Protein AF-A0AAV4ID10-F1 (afdb_monomer_lite)

Secondary structure (DSSP, 8-state):
-------HHHHHHHHHH---S---HHHHHHHHHHHTT--HHHHHHHHTTHHHHHHHHHHHHHHHHHHHHHHHHHHHHHHHHHHSPP---------------------------PPPP--

Sequence (119 aa):
MEGSRILKDFLYGELASSSRLTGRFKDVCEKDLKTCGIQPAELEIEVSKRTAWRAKIKEGIKSAEENRELKKEQKRTSRHQRTQPVPTSHTTPAADYTLQQVPALLQVQNRIVQPHQSP

Structure (mmCIF, N/CA/C/O backbone):
data_AF-A0AAV4ID10-F1
#
_entry.id   AF-A0AAV4ID10-F1
#
loop_
_atom_site.group_PDB
_atom_site.id
_atom_site.type_symbol
_atom_site.label_atom_id
_atom_site.label_alt_id
_atom_site.label_comp_id
_atom_site.label_asym_id
_atom_site.label_entity_id
_atom_site.label_seq_id
_atom_site.pdbx_PDB_ins_code
_atom_site.Cartn_x
_atom_site.Cartn_y
_atom_site.Cartn_z
_atom_site.occupancy
_atom_site.B_iso_or_equiv
_atom_site.auth_seq_id
_atom_site.auth_comp_id
_atom_site.auth_asym_id
_atom_site.auth_atom_id
_atom_site.pdbx_PDB_model_num
ATOM 1 N N . MET A 1 1 ? 30.018 -10.686 52.424 1.00 55.69 1 MET A N 1
ATOM 2 C CA . MET A 1 1 ? 30.062 -9.963 51.139 1.00 55.69 1 MET A CA 1
ATOM 3 C C . MET A 1 1 ? 29.983 -11.005 50.042 1.00 55.69 1 MET A C 1
ATOM 5 O O . MET A 1 1 ? 30.998 -11.602 49.750 1.00 55.69 1 MET A O 1
ATOM 9 N N . GLU A 1 2 ? 28.793 -11.305 49.524 1.00 54.12 2 GLU A N 1
ATOM 10 C CA . GLU A 1 2 ? 28.647 -12.147 48.325 1.00 54.12 2 GLU A CA 1
ATOM 11 C C . GLU A 1 2 ? 27.216 -11.971 47.793 1.00 54.12 2 GLU A C 1
ATOM 13 O O . GLU A 1 2 ? 26.306 -12.714 48.139 1.00 54.12 2 GLU A O 1
ATOM 18 N N . GLY A 1 3 ? 26.982 -10.886 47.057 1.00 57.97 3 GLY A N 1
ATOM 19 C CA . GLY A 1 3 ? 25.637 -10.481 46.632 1.00 57.97 3 GLY A CA 1
ATOM 20 C C . GLY A 1 3 ? 25.546 -10.063 45.174 1.00 57.97 3 GLY A C 1
ATOM 21 O O . GLY A 1 3 ? 24.652 -9.298 44.828 1.00 57.97 3 GLY A O 1
ATOM 22 N N . SER A 1 4 ? 26.483 -10.465 44.311 1.00 63.31 4 SER A N 1
ATOM 23 C CA . SER A 1 4 ? 26.491 -9.982 42.921 1.00 63.31 4 SER A CA 1
ATOM 24 C C . SER A 1 4 ? 27.227 -10.916 41.962 1.00 63.31 4 SER A C 1
ATOM 26 O O . SER A 1 4 ? 28.141 -10.505 41.257 1.00 63.31 4 SER A O 1
ATOM 28 N N . ARG A 1 5 ? 26.834 -12.189 41.900 1.00 64.94 5 ARG A N 1
ATOM 29 C CA . ARG A 1 5 ? 27.153 -13.025 40.736 1.00 64.94 5 ARG A CA 1
ATOM 30 C C . ARG A 1 5 ? 25.844 -13.384 40.068 1.00 64.94 5 ARG A C 1
ATOM 32 O O . ARG A 1 5 ? 25.273 -14.436 40.329 1.00 64.94 5 ARG A O 1
ATOM 39 N N . ILE A 1 6 ? 25.339 -12.458 39.253 1.00 66.94 6 ILE A N 1
ATOM 40 C CA . ILE A 1 6 ? 24.292 -12.790 38.286 1.00 66.94 6 ILE A CA 1
ATOM 41 C C . ILE A 1 6 ? 24.820 -14.005 37.522 1.00 66.94 6 ILE A C 1
ATOM 43 O O . ILE A 1 6 ? 25.926 -13.955 36.977 1.00 66.94 6 ILE A O 1
ATOM 47 N N . LEU A 1 7 ? 24.086 -15.119 37.577 1.00 73.44 7 LEU A N 1
ATOM 48 C CA . LEU A 1 7 ? 24.473 -16.352 36.903 1.00 73.44 7 LEU A CA 1
ATOM 49 C C . LEU A 1 7 ? 24.738 -16.015 35.438 1.00 73.44 7 LEU A C 1
ATOM 51 O O . LEU A 1 7 ? 23.865 -15.485 34.752 1.00 73.44 7 LEU A O 1
ATOM 55 N N . LYS A 1 8 ? 25.956 -16.305 34.968 1.00 64.38 8 LYS A N 1
ATOM 56 C CA . LYS A 1 8 ? 26.340 -16.110 33.565 1.00 64.38 8 LYS A CA 1
ATOM 57 C C . LYS A 1 8 ? 25.292 -16.741 32.645 1.00 64.38 8 LYS A C 1
ATOM 59 O O . LYS A 1 8 ? 24.927 -16.142 31.648 1.00 64.38 8 LYS A O 1
ATOM 64 N N . ASP A 1 9 ? 24.723 -17.869 33.051 1.00 58.44 9 ASP A N 1
ATOM 65 C CA . ASP A 1 9 ? 23.697 -18.593 32.302 1.00 58.44 9 ASP A CA 1
ATOM 66 C C . ASP A 1 9 ? 22.343 -17.867 32.250 1.00 58.44 9 ASP A C 1
ATOM 68 O O . ASP A 1 9 ? 21.610 -18.032 31.283 1.00 58.44 9 ASP A O 1
ATOM 72 N N . PHE A 1 10 ? 22.026 -17.007 33.226 1.00 61.22 10 PHE A N 1
ATOM 73 C CA . PHE A 1 10 ? 20.850 -16.129 33.176 1.00 61.22 10 PHE A CA 1
ATOM 74 C C . PHE A 1 10 ? 21.052 -15.002 32.148 1.00 61.22 10 PHE A C 1
ATOM 76 O O . PHE A 1 10 ? 20.215 -14.801 31.273 1.00 61.22 10 PHE A O 1
ATOM 83 N N . LEU A 1 11 ? 22.218 -14.344 32.176 1.00 60.69 11 LEU A N 1
ATOM 84 C CA . LEU A 1 11 ? 22.603 -13.316 31.195 1.00 60.69 11 LEU A CA 1
ATOM 85 C C . LEU A 1 11 ? 22.731 -13.878 29.766 1.00 60.69 11 LEU A C 1
ATOM 87 O O . LEU A 1 11 ? 22.279 -13.261 28.803 1.00 60.69 11 LEU A O 1
ATOM 91 N N . TYR A 1 12 ? 23.328 -15.061 29.612 1.00 60.12 12 TYR A N 1
ATOM 92 C CA . TYR A 1 12 ? 23.447 -15.734 28.317 1.00 60.12 12 TYR A CA 1
ATOM 93 C C . TYR A 1 12 ? 22.127 -16.370 27.870 1.00 60.12 12 TYR A C 1
ATOM 95 O O . TYR A 1 12 ? 21.881 -16.449 26.670 1.00 60.12 12 TYR A O 1
ATOM 103 N N . GLY A 1 13 ? 21.261 -16.771 28.804 1.00 60.31 13 GLY A N 1
ATOM 104 C CA . GLY A 1 13 ? 19.925 -17.289 28.529 1.00 60.31 13 GLY A CA 1
ATOM 105 C C . GLY A 1 13 ? 19.019 -16.245 27.882 1.00 60.31 13 GLY A C 1
ATOM 106 O O . GLY A 1 13 ? 18.326 -16.575 26.923 1.00 60.31 13 GLY A O 1
ATOM 107 N N . GLU A 1 14 ? 19.086 -14.982 28.320 1.00 57.59 14 GLU A N 1
ATOM 108 C CA . GLU A 1 14 ? 18.367 -13.867 27.685 1.00 57.59 14 GLU A CA 1
ATOM 109 C C . GLU A 1 14 ? 18.989 -13.433 26.352 1.00 57.59 14 GLU A C 1
ATOM 111 O O . GLU A 1 14 ? 18.255 -13.114 25.421 1.00 57.59 14 GLU A O 1
ATOM 116 N N . LEU A 1 15 ? 20.317 -13.474 26.195 1.00 54.19 15 LEU A N 1
ATOM 117 C CA . LEU A 1 15 ? 20.964 -13.178 24.906 1.00 54.19 15 LEU A CA 1
ATOM 118 C C . LEU A 1 15 ? 20.725 -14.277 23.858 1.00 54.19 15 LEU A C 1
ATOM 120 O O . LEU A 1 15 ? 20.556 -13.973 22.678 1.00 54.19 15 LEU A O 1
ATOM 124 N N . ALA A 1 16 ? 20.678 -15.544 24.273 1.00 52.94 16 ALA A N 1
ATOM 125 C CA . ALA A 1 16 ? 20.387 -16.678 23.398 1.00 52.94 16 ALA A CA 1
ATOM 126 C C . ALA A 1 16 ? 18.878 -16.845 23.130 1.00 52.94 16 ALA A C 1
ATOM 128 O O . ALA A 1 16 ? 18.500 -17.192 22.011 1.00 52.94 16 ALA A O 1
ATOM 129 N N . SER A 1 17 ? 18.020 -16.553 24.121 1.00 50.38 17 SER A N 1
ATOM 130 C CA . SER A 1 17 ? 16.548 -16.539 23.984 1.00 50.38 17 SER A CA 1
ATOM 131 C C . SER A 1 17 ? 15.984 -15.211 23.498 1.00 50.38 17 SER A C 1
ATOM 133 O O . SER A 1 17 ? 14.790 -15.135 23.203 1.00 50.38 17 SER A O 1
ATOM 135 N N . SER A 1 18 ? 16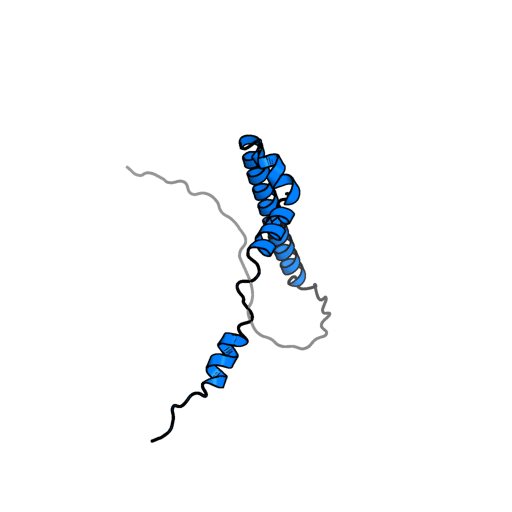.820 -14.185 23.322 1.00 53.97 18 SER A N 1
ATOM 136 C CA . SER A 1 18 ? 16.573 -13.077 22.403 1.00 53.97 18 SER A CA 1
ATOM 137 C C . SER A 1 18 ? 16.579 -13.660 20.987 1.00 53.97 18 SER A C 1
ATOM 139 O O . SER A 1 18 ? 17.491 -13.470 20.177 1.00 53.97 18 SER A O 1
ATOM 141 N N . SER A 1 19 ? 15.527 -14.423 20.706 1.00 54.31 19 SER A N 1
ATOM 142 C CA . SER A 1 19 ? 15.095 -14.877 19.404 1.00 54.31 19 SER A CA 1
ATOM 143 C C . SER A 1 19 ? 14.792 -13.628 18.589 1.00 54.31 19 SER A C 1
ATOM 145 O O . SER A 1 19 ? 13.689 -13.095 18.583 1.00 54.31 19 SER A O 1
ATOM 147 N N . ARG A 1 20 ? 15.873 -13.085 18.033 1.00 59.53 20 ARG A N 1
ATOM 148 C CA . ARG A 1 20 ? 15.991 -12.102 16.964 1.00 59.53 20 ARG A CA 1
ATOM 149 C C . ARG A 1 20 ? 14.670 -11.391 16.649 1.00 59.53 20 ARG A C 1
ATOM 151 O O . ARG A 1 20 ? 13.984 -11.731 15.689 1.00 59.53 20 ARG A O 1
ATOM 158 N N . LEU A 1 21 ? 14.397 -10.298 17.364 1.00 55.22 21 LEU A N 1
ATOM 159 C CA . LEU A 1 21 ? 13.479 -9.257 16.872 1.00 55.22 21 LEU A CA 1
ATOM 160 C C . LEU A 1 21 ? 13.965 -8.661 15.528 1.00 55.22 21 LEU A C 1
ATOM 162 O O . LEU A 1 21 ? 13.209 -8.009 14.816 1.00 55.22 21 LEU A O 1
ATOM 166 N N . THR A 1 22 ? 15.205 -8.950 15.128 1.00 53.91 22 THR A N 1
ATOM 167 C CA . THR A 1 22 ? 15.850 -8.597 13.854 1.00 53.91 22 THR A CA 1
ATOM 168 C C . THR A 1 22 ? 15.409 -9.480 12.674 1.00 53.91 22 THR A C 1
ATOM 170 O O . THR A 1 22 ? 16.211 -9.822 11.808 1.00 53.91 22 THR A O 1
ATOM 173 N N . GLY A 1 23 ? 14.148 -9.909 12.653 1.00 56.44 23 GLY A N 1
ATOM 174 C CA . GLY A 1 23 ? 13.675 -10.967 11.761 1.00 56.44 23 GLY A CA 1
ATOM 175 C C . GLY A 1 23 ? 12.712 -10.564 10.647 1.00 56.44 23 GLY A C 1
ATOM 176 O O . GLY A 1 23 ? 12.261 -11.463 9.953 1.00 56.44 23 GLY A O 1
ATOM 177 N N . ARG A 1 24 ? 12.321 -9.290 10.470 1.00 63.25 24 ARG A N 1
ATOM 178 C CA . ARG A 1 24 ? 11.149 -8.982 9.612 1.00 63.25 24 ARG A CA 1
ATOM 179 C C . ARG A 1 24 ? 11.188 -7.713 8.767 1.00 63.25 24 ARG A C 1
ATOM 181 O O . ARG A 1 24 ? 10.139 -7.300 8.292 1.00 63.25 24 ARG A O 1
ATOM 188 N N . PHE A 1 25 ? 12.339 -7.089 8.515 1.00 67.31 25 PHE A N 1
ATOM 189 C CA . PHE A 1 25 ? 12.352 -5.948 7.582 1.00 67.31 25 PHE A CA 1
ATOM 190 C C . PHE A 1 25 ? 11.791 -6.345 6.206 1.00 67.31 25 PHE A C 1
ATOM 192 O O . PHE A 1 25 ? 10.928 -5.658 5.668 1.00 67.31 25 PHE A O 1
ATOM 199 N N . LYS A 1 26 ? 12.200 -7.516 5.696 1.00 82.38 26 LYS A N 1
ATOM 200 C CA . LYS A 1 26 ? 11.667 -8.086 4.454 1.00 82.38 26 LYS A CA 1
ATOM 201 C C . LYS A 1 26 ? 10.154 -8.300 4.529 1.00 82.38 26 LYS A C 1
ATOM 203 O O . LYS A 1 26 ? 9.451 -7.817 3.653 1.00 82.38 26 LYS A O 1
ATOM 208 N N . ASP A 1 27 ? 9.658 -8.963 5.571 1.00 84.62 27 ASP A N 1
ATOM 209 C CA . ASP A 1 27 ? 8.228 -9.267 5.722 1.00 84.62 27 ASP A CA 1
ATOM 210 C C . ASP A 1 27 ? 7.373 -7.996 5.843 1.00 84.62 27 ASP A C 1
ATOM 212 O O . ASP A 1 27 ? 6.280 -7.922 5.282 1.00 84.62 27 ASP A O 1
ATOM 216 N N . VAL A 1 28 ? 7.870 -6.983 6.564 1.00 83.38 28 VAL A N 1
ATOM 217 C CA . VAL A 1 28 ? 7.214 -5.675 6.703 1.00 83.38 28 VAL A CA 1
ATOM 218 C C . VAL A 1 28 ? 7.183 -4.964 5.356 1.00 83.38 28 VAL A C 1
ATOM 220 O O . VAL A 1 28 ? 6.107 -4.576 4.912 1.00 83.38 28 VAL A O 1
ATOM 223 N N . CYS A 1 29 ? 8.315 -4.882 4.653 1.00 84.31 29 CYS A N 1
ATOM 224 C CA . CYS A 1 29 ? 8.354 -4.312 3.309 1.00 84.31 29 CYS A CA 1
ATOM 225 C C . CYS A 1 29 ? 7.444 -5.069 2.337 1.00 84.31 29 CYS A C 1
ATOM 227 O O . CYS A 1 29 ? 6.729 -4.445 1.564 1.00 84.31 29 CYS A O 1
ATOM 229 N N . GLU A 1 30 ? 7.421 -6.399 2.382 1.00 87.75 30 GLU A N 1
ATOM 230 C CA . GLU A 1 30 ? 6.565 -7.211 1.518 1.00 87.75 30 GLU A CA 1
ATOM 231 C C . GLU A 1 30 ? 5.081 -6.948 1.796 1.00 87.75 30 GLU A C 1
ATOM 233 O O . GLU A 1 30 ? 4.279 -6.791 0.873 1.00 87.75 30 GLU A O 1
ATOM 238 N N . LYS A 1 31 ? 4.709 -6.847 3.074 1.00 88.50 31 LYS A N 1
ATOM 239 C CA . LYS A 1 31 ? 3.353 -6.500 3.501 1.00 88.50 31 LYS A CA 1
ATOM 240 C C . LYS A 1 31 ? 2.969 -5.080 3.078 1.00 88.50 31 LYS A C 1
ATOM 242 O O . LYS A 1 31 ? 1.832 -4.865 2.652 1.00 88.50 31 LYS A O 1
ATOM 247 N N . ASP A 1 32 ? 3.881 -4.124 3.192 1.00 87.25 32 ASP A N 1
ATOM 248 C CA . ASP A 1 32 ? 3.636 -2.730 2.820 1.00 87.25 32 ASP A CA 1
ATOM 249 C C . ASP A 1 32 ? 3.501 -2.583 1.302 1.00 87.25 32 ASP A C 1
ATOM 251 O O . ASP A 1 32 ? 2.560 -1.945 0.832 1.00 87.25 32 ASP A O 1
ATOM 255 N N . LEU A 1 33 ? 4.344 -3.269 0.526 1.00 88.62 33 LEU A N 1
ATOM 256 C CA . LEU A 1 33 ? 4.227 -3.351 -0.932 1.00 88.62 33 LEU A CA 1
ATOM 257 C C . LEU A 1 33 ? 2.879 -3.940 -1.355 1.00 88.62 33 LEU A C 1
ATOM 259 O O . LEU A 1 33 ? 2.175 -3.339 -2.167 1.00 88.62 33 LEU A O 1
ATOM 263 N N . LYS A 1 34 ? 2.465 -5.051 -0.735 1.00 90.06 34 LYS A N 1
ATOM 264 C CA . LYS A 1 3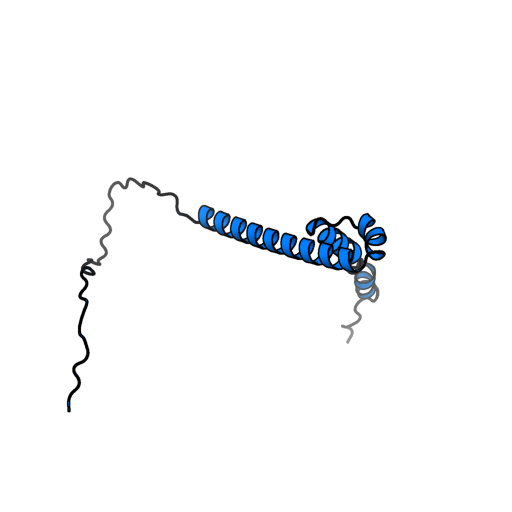4 ? 1.137 -5.647 -0.955 1.00 90.06 34 LYS A CA 1
ATOM 265 C C . LYS A 1 34 ? 0.008 -4.681 -0.596 1.00 90.06 34 LYS A C 1
ATOM 267 O O . LYS A 1 34 ? -0.985 -4.610 -1.310 1.00 90.06 34 LYS A O 1
ATOM 272 N N . THR A 1 35 ? 0.163 -3.908 0.480 1.00 88.00 35 THR A N 1
ATOM 273 C CA . THR A 1 35 ? -0.817 -2.886 0.887 1.00 88.00 35 THR A CA 1
ATOM 274 C C . THR A 1 35 ? -0.905 -1.747 -0.134 1.00 88.00 35 THR A C 1
ATOM 276 O O . THR A 1 35 ? -1.991 -1.222 -0.359 1.00 88.00 35 THR A O 1
ATOM 279 N N . CYS A 1 36 ? 0.207 -1.418 -0.793 1.00 88.75 36 CYS A N 1
ATOM 280 C CA . CYS A 1 36 ? 0.267 -0.471 -1.908 1.00 88.75 36 CYS A CA 1
ATOM 281 C C . CYS A 1 36 ? -0.226 -1.063 -3.243 1.00 88.75 36 CYS A C 1
ATOM 283 O O . CYS A 1 36 ? -0.167 -0.377 -4.259 1.00 88.75 36 CYS A O 1
ATOM 285 N N . GLY A 1 37 ? -0.671 -2.327 -3.273 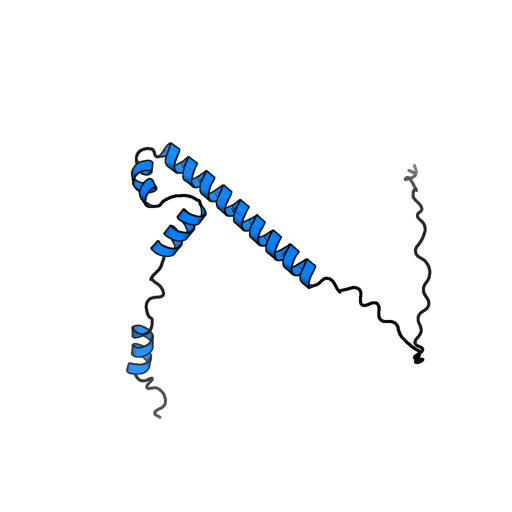1.00 87.06 37 GLY A N 1
ATOM 286 C CA . GLY A 1 37 ? -1.098 -3.010 -4.499 1.00 87.06 37 GLY A CA 1
ATOM 287 C C . GLY A 1 37 ? 0.053 -3.397 -5.432 1.00 87.06 37 GLY A C 1
ATOM 288 O O . GLY A 1 37 ? -0.169 -3.648 -6.612 1.00 87.06 37 GLY A O 1
ATOM 289 N N . ILE A 1 38 ? 1.287 -3.433 -4.925 1.00 87.75 38 ILE A N 1
ATOM 290 C CA . ILE A 1 38 ? 2.490 -3.685 -5.716 1.00 87.75 38 ILE A CA 1
ATOM 291 C C . ILE A 1 38 ? 2.955 -5.114 -5.459 1.00 87.75 38 ILE A C 1
ATOM 293 O O . ILE A 1 38 ? 3.263 -5.480 -4.323 1.00 87.75 38 ILE A O 1
ATOM 297 N N . GLN A 1 39 ? 3.028 -5.926 -6.515 1.00 87.62 39 GLN A N 1
ATOM 298 C CA . GLN A 1 39 ? 3.582 -7.269 -6.403 1.00 87.62 39 GLN A CA 1
ATOM 299 C C . GLN A 1 39 ? 5.114 -7.200 -6.305 1.00 87.62 39 GLN A C 1
ATOM 301 O O . GLN A 1 39 ? 5.752 -6.634 -7.194 1.00 87.62 39 GLN A O 1
ATOM 306 N N . PRO A 1 40 ? 5.735 -7.798 -5.271 1.00 83.06 40 PRO A N 1
ATOM 307 C CA . PRO A 1 40 ? 7.189 -7.785 -5.120 1.00 83.06 40 PRO A CA 1
ATOM 308 C C . PRO A 1 40 ? 7.939 -8.379 -6.320 1.00 83.06 40 PRO A C 1
ATOM 310 O O . PRO A 1 40 ? 8.999 -7.878 -6.672 1.00 83.06 40 PRO A O 1
ATOM 313 N N . ALA A 1 41 ? 7.369 -9.397 -6.977 1.00 84.00 41 ALA A N 1
ATOM 314 C CA . ALA A 1 41 ? 7.959 -10.035 -8.156 1.00 84.00 41 ALA A CA 1
ATOM 315 C C . ALA A 1 41 ? 7.960 -9.130 -9.405 1.00 84.00 41 ALA A C 1
ATOM 317 O O . ALA A 1 41 ? 8.850 -9.235 -10.241 1.00 84.00 41 ALA A O 1
ATOM 318 N N . GLU A 1 42 ? 6.998 -8.209 -9.524 1.00 81.50 42 GLU A N 1
ATOM 319 C CA . GLU A 1 42 ? 6.944 -7.256 -10.641 1.00 81.50 42 GLU A CA 1
ATOM 320 C C . GLU A 1 42 ? 7.979 -6.134 -10.492 1.00 81.50 42 GLU A C 1
ATOM 322 O O . GLU A 1 42 ? 8.386 -5.536 -11.483 1.00 81.50 42 GLU A O 1
ATOM 327 N N . LEU A 1 43 ? 8.443 -5.844 -9.269 1.00 78.81 43 LEU A N 1
ATOM 328 C CA . LEU A 1 43 ? 9.378 -4.743 -9.025 1.00 78.81 43 LEU A CA 1
ATOM 329 C C . LEU A 1 43 ? 10.684 -4.899 -9.802 1.00 78.81 43 LEU A C 1
ATOM 331 O O . LEU A 1 43 ? 11.180 -3.911 -10.335 1.00 78.81 43 LEU A O 1
ATOM 335 N N . GLU A 1 44 ? 11.228 -6.113 -9.888 1.00 80.56 44 GLU A N 1
ATOM 336 C CA . GLU A 1 44 ? 12.484 -6.368 -10.604 1.00 80.56 44 GLU A CA 1
ATOM 337 C C . GLU A 1 44 ? 12.357 -6.071 -12.104 1.00 80.56 44 GLU A C 1
ATOM 339 O O . GLU A 1 44 ? 13.267 -5.502 -12.706 1.00 80.56 44 GLU A O 1
ATOM 344 N N . ILE A 1 45 ? 11.195 -6.372 -12.687 1.00 81.25 45 ILE A N 1
ATOM 345 C CA . ILE A 1 45 ? 10.884 -6.127 -14.100 1.00 81.25 45 ILE A CA 1
ATOM 346 C C . ILE A 1 45 ? 10.661 -4.626 -14.337 1.00 81.25 45 ILE A C 1
ATOM 348 O O . ILE A 1 45 ? 11.158 -4.046 -15.308 1.00 81.25 45 ILE A O 1
ATOM 352 N N . GLU A 1 46 ? 9.960 -3.961 -13.419 1.00 75.12 46 GLU A N 1
ATOM 353 C CA . GLU A 1 46 ? 9.672 -2.533 -13.510 1.00 75.12 46 GLU A CA 1
ATOM 354 C C . GLU A 1 46 ? 10.911 -1.651 -13.292 1.00 75.12 46 GLU A C 1
ATOM 356 O O . GLU A 1 46 ? 10.955 -0.533 -13.813 1.00 75.12 46 GLU A O 1
ATOM 361 N N . VAL A 1 47 ? 11.936 -2.125 -12.571 1.00 76.19 47 VAL A N 1
ATOM 362 C CA . VAL A 1 47 ? 13.183 -1.371 -12.330 1.00 76.19 47 VAL A CA 1
ATOM 363 C C . VAL A 1 47 ? 13.883 -0.999 -13.639 1.00 76.19 47 VAL A C 1
ATOM 365 O O . VAL A 1 47 ? 14.437 0.101 -13.737 1.00 76.19 47 VAL A O 1
ATOM 368 N N . SER A 1 48 ? 13.785 -1.836 -14.680 1.00 83.62 48 SER A N 1
ATOM 369 C CA . SER A 1 48 ? 14.284 -1.505 -16.023 1.00 83.62 48 SER A CA 1
ATOM 370 C C . SER A 1 48 ? 13.626 -0.242 -16.604 1.00 83.62 48 SER A C 1
ATOM 372 O O . SER A 1 48 ? 14.246 0.478 -17.384 1.00 83.62 48 SER A O 1
ATOM 374 N N . LYS A 1 49 ? 12.395 0.083 -16.185 1.00 86.94 49 LYS A N 1
ATOM 375 C CA . LYS A 1 49 ? 11.642 1.295 -16.548 1.00 86.94 49 LYS A CA 1
ATOM 376 C C . LYS A 1 49 ? 11.517 2.229 -15.341 1.00 86.94 49 LYS A C 1
ATOM 378 O O . LYS A 1 49 ? 10.431 2.496 -14.826 1.00 86.94 49 LYS A O 1
ATOM 383 N N . ARG A 1 50 ? 12.650 2.786 -14.912 1.00 86.62 50 ARG A N 1
ATOM 384 C CA . ARG A 1 50 ? 12.789 3.583 -13.677 1.00 86.62 50 ARG A CA 1
ATOM 385 C C . ARG A 1 50 ? 11.743 4.693 -13.484 1.00 86.62 50 ARG A C 1
ATOM 387 O O . ARG A 1 50 ? 11.326 4.940 -12.355 1.00 86.62 50 ARG A O 1
ATOM 394 N N . THR A 1 51 ? 11.336 5.397 -14.541 1.00 89.38 51 THR A N 1
ATOM 395 C CA . THR A 1 51 ? 10.325 6.470 -14.457 1.00 89.38 51 THR A CA 1
ATOM 396 C C . THR A 1 51 ? 8.933 5.922 -14.154 1.00 89.38 51 THR A C 1
ATOM 398 O O . THR A 1 51 ? 8.285 6.404 -13.224 1.00 89.38 51 THR A O 1
ATOM 401 N N . ALA A 1 52 ? 8.513 4.883 -14.877 1.00 86.25 52 ALA A N 1
ATOM 402 C CA . ALA A 1 52 ? 7.251 4.184 -14.654 1.00 86.25 52 ALA A CA 1
ATOM 403 C C . ALA A 1 52 ? 7.210 3.548 -13.258 1.00 86.25 52 ALA A C 1
ATOM 405 O O . ALA A 1 52 ? 6.228 3.704 -12.537 1.00 86.25 52 ALA A O 1
ATOM 406 N N . TRP A 1 53 ? 8.320 2.939 -12.831 1.00 87.38 53 TRP A N 1
ATOM 407 C CA . TRP A 1 53 ? 8.459 2.388 -11.486 1.00 87.38 53 TRP A CA 1
ATOM 408 C C . TRP A 1 53 ? 8.213 3.441 -10.400 1.00 87.38 53 TRP A C 1
ATOM 410 O O . TRP A 1 53 ? 7.387 3.245 -9.512 1.00 87.38 53 TRP A O 1
ATOM 420 N N . ARG A 1 54 ? 8.861 4.610 -10.492 1.00 90.31 54 ARG A N 1
ATOM 421 C CA . ARG A 1 54 ? 8.666 5.692 -9.510 1.00 90.31 54 ARG A CA 1
ATOM 422 C C . ARG A 1 54 ? 7.230 6.212 -9.489 1.00 90.31 54 ARG A C 1
ATOM 424 O O . ARG A 1 54 ? 6.753 6.571 -8.415 1.00 90.31 54 ARG A O 1
ATOM 431 N N . ALA A 1 55 ? 6.567 6.282 -10.643 1.00 90.38 55 ALA A N 1
ATOM 432 C CA . ALA A 1 55 ? 5.166 6.685 -10.722 1.00 90.38 55 ALA A CA 1
ATOM 433 C C . ALA A 1 55 ? 4.255 5.661 -10.022 1.00 90.38 55 ALA A C 1
ATOM 435 O O . ALA A 1 55 ? 3.523 6.045 -9.112 1.00 90.38 55 ALA A O 1
ATOM 436 N N . LYS A 1 56 ? 4.402 4.368 -10.347 1.00 89.00 56 LYS A N 1
ATOM 437 C CA . LYS A 1 56 ? 3.646 3.250 -9.749 1.00 89.00 56 LYS A CA 1
ATOM 438 C C . LYS A 1 56 ? 3.803 3.197 -8.226 1.00 89.00 56 LYS A C 1
ATOM 440 O O . LYS A 1 56 ? 2.817 3.085 -7.508 1.00 89.00 56 LYS A O 1
ATOM 445 N N . ILE A 1 57 ? 5.030 3.353 -7.716 1.00 89.62 57 ILE A N 1
ATOM 446 C CA . ILE A 1 57 ? 5.291 3.398 -6.266 1.00 89.62 57 ILE A CA 1
ATOM 447 C C . ILE A 1 57 ? 4.578 4.588 -5.609 1.00 89.62 57 ILE A C 1
ATOM 449 O O . ILE A 1 57 ? 3.926 4.419 -4.582 1.00 89.62 57 ILE A O 1
ATOM 453 N N . LYS A 1 58 ? 4.683 5.795 -6.182 1.00 92.00 58 LYS A N 1
ATOM 454 C CA . LYS A 1 58 ? 4.037 6.993 -5.620 1.00 92.00 58 LYS A CA 1
ATOM 455 C C . LYS A 1 58 ? 2.518 6.859 -5.577 1.00 92.00 58 LYS A C 1
ATOM 457 O O . LYS A 1 58 ? 1.905 7.234 -4.582 1.00 92.00 58 LYS A O 1
ATOM 462 N N . GLU A 1 59 ? 1.932 6.339 -6.648 1.00 92.69 59 GLU A N 1
ATOM 463 C CA . GLU A 1 59 ? 0.497 6.092 -6.740 1.00 92.69 59 GLU A CA 1
ATOM 464 C C . GLU A 1 59 ? 0.041 5.040 -5.722 1.00 92.69 59 GLU A C 1
ATOM 466 O O . GLU A 1 59 ? -0.890 5.295 -4.957 1.00 92.69 59 GLU A O 1
ATOM 471 N N . GLY A 1 60 ? 0.755 3.914 -5.627 1.00 91.88 60 GLY A N 1
ATOM 472 C CA . GLY A 1 60 ? 0.466 2.862 -4.653 1.00 91.88 60 GLY A CA 1
ATOM 473 C C . GLY A 1 60 ? 0.544 3.352 -3.204 1.00 91.88 60 GLY A C 1
ATOM 474 O O . GLY A 1 60 ? -0.348 3.063 -2.408 1.00 91.88 60 GLY A O 1
ATOM 475 N N . ILE A 1 61 ? 1.556 4.161 -2.867 1.00 92.50 61 ILE A N 1
ATOM 476 C CA . ILE A 1 61 ? 1.681 4.775 -1.534 1.00 92.50 61 ILE A CA 1
ATOM 477 C C . ILE A 1 61 ? 0.509 5.722 -1.259 1.00 92.50 61 ILE A C 1
ATOM 479 O O . ILE A 1 61 ? -0.081 5.665 -0.181 1.00 92.50 61 ILE A O 1
ATOM 483 N N . LYS A 1 62 ? 0.148 6.577 -2.224 1.00 94.38 62 LYS A N 1
ATOM 484 C CA . LYS A 1 62 ? -0.981 7.505 -2.074 1.00 94.38 62 LYS A CA 1
ATOM 485 C C . LYS A 1 62 ? -2.280 6.746 -1.785 1.00 94.38 62 LYS A C 1
ATOM 487 O O . LYS A 1 62 ? -2.978 7.079 -0.832 1.00 94.38 62 LYS A O 1
ATOM 492 N N . SER A 1 63 ? -2.557 5.691 -2.551 1.00 92.50 63 SER A N 1
ATOM 493 C CA . SER A 1 63 ? -3.740 4.847 -2.352 1.00 92.50 63 SER A CA 1
ATOM 494 C C . SER A 1 63 ? -3.732 4.137 -0.990 1.00 92.50 63 SER A C 1
ATOM 496 O O . SER A 1 63 ? -4.752 4.091 -0.295 1.00 92.50 63 SER A O 1
ATOM 498 N N . ALA A 1 64 ? -2.576 3.622 -0.559 1.00 91.56 64 ALA A N 1
ATOM 499 C CA . ALA A 1 64 ? -2.436 2.973 0.742 1.00 91.56 64 ALA A CA 1
ATOM 500 C C . ALA A 1 64 ? -2.720 3.935 1.910 1.00 91.56 64 ALA A C 1
ATOM 502 O O . ALA A 1 64 ? -3.397 3.552 2.869 1.00 91.56 64 ALA A O 1
ATOM 503 N N . GLU A 1 65 ? -2.248 5.181 1.822 1.00 93.44 65 GLU A N 1
ATOM 504 C CA . GLU A 1 65 ? -2.516 6.224 2.818 1.00 93.44 65 GLU A CA 1
ATOM 505 C C . GLU A 1 65 ? -3.998 6.622 2.851 1.00 93.44 65 GLU A C 1
ATOM 507 O O . GLU A 1 65 ? -4.590 6.676 3.929 1.00 93.44 65 GLU A O 1
ATOM 512 N N . GLU A 1 66 ? -4.634 6.808 1.692 1.00 93.94 66 GLU A N 1
ATOM 513 C CA . GLU A 1 66 ? -6.077 7.082 1.605 1.00 93.94 66 GLU A CA 1
ATOM 514 C C . GLU A 1 66 ? -6.898 5.964 2.270 1.00 93.94 66 GLU A C 1
ATOM 516 O O . GLU A 1 66 ? -7.756 6.224 3.118 1.00 93.94 66 GLU A O 1
ATOM 521 N N . ASN A 1 67 ? -6.581 4.700 1.980 1.00 91.94 67 ASN A N 1
ATOM 522 C CA . ASN A 1 67 ? -7.238 3.550 2.605 1.00 91.94 67 ASN A CA 1
ATOM 523 C C . ASN A 1 67 ? -6.991 3.493 4.125 1.00 91.94 67 ASN A C 1
ATOM 525 O O . ASN A 1 67 ? -7.868 3.116 4.907 1.00 91.94 67 ASN A O 1
ATOM 529 N N . ARG A 1 68 ? -5.792 3.874 4.576 1.00 92.06 68 ARG A N 1
ATOM 530 C CA . ARG A 1 68 ? -5.455 3.952 6.001 1.00 92.06 68 ARG A CA 1
ATOM 531 C C . ARG A 1 68 ? -6.281 5.024 6.714 1.00 92.06 68 ARG A C 1
ATOM 533 O O . ARG A 1 68 ? -6.746 4.757 7.823 1.00 92.06 68 ARG A O 1
ATOM 540 N N . GLU A 1 69 ? -6.503 6.183 6.102 1.00 93.25 69 GLU A N 1
ATOM 541 C CA . GLU A 1 69 ? -7.383 7.218 6.658 1.00 93.25 69 GLU A CA 1
ATOM 542 C C . GLU A 1 69 ? -8.849 6.773 6.688 1.00 93.25 69 GLU A C 1
ATOM 544 O O . GLU A 1 69 ? -9.497 6.885 7.731 1.00 93.25 69 GLU A O 1
ATOM 549 N N . LEU A 1 70 ? -9.350 6.148 5.618 1.00 93.69 70 LEU A N 1
ATOM 550 C CA . LEU A 1 70 ? -10.706 5.588 5.595 1.00 93.69 70 LEU A CA 1
ATOM 551 C C . LEU A 1 70 ? -10.930 4.579 6.729 1.00 93.69 70 LEU A C 1
ATOM 553 O O . LEU A 1 70 ? -11.931 4.652 7.442 1.00 93.69 70 LEU A O 1
ATOM 557 N N . LYS A 1 71 ? -9.972 3.677 6.968 1.00 92.56 71 LYS A N 1
ATOM 558 C CA . LYS A 1 71 ? -10.036 2.714 8.081 1.00 92.56 71 LYS A CA 1
ATOM 559 C C . LYS A 1 71 ? -10.039 3.395 9.450 1.00 92.56 71 LYS A C 1
ATOM 561 O O . LYS A 1 71 ? -10.734 2.940 10.362 1.00 92.56 71 LYS A O 1
ATOM 566 N N . LYS A 1 72 ? -9.268 4.475 9.626 1.00 93.25 72 LYS A N 1
ATOM 567 C CA . LYS A 1 72 ? -9.285 5.260 10.872 1.00 93.25 72 LYS A CA 1
ATOM 568 C C . LYS A 1 72 ? -10.653 5.898 11.090 1.00 93.25 72 LYS A C 1
ATOM 570 O O . LYS A 1 72 ? -11.164 5.840 12.208 1.00 93.25 72 LYS A O 1
ATOM 575 N N . GLU A 1 73 ? -11.256 6.450 10.044 1.00 93.25 73 GLU A N 1
ATOM 576 C CA . GLU A 1 73 ? -12.566 7.091 10.136 1.00 93.25 73 GLU A CA 1
ATOM 577 C C . GLU A 1 73 ? -13.691 6.078 10.399 1.00 93.25 73 GLU A C 1
ATOM 579 O O . GLU A 1 73 ? -14.506 6.263 11.303 1.00 93.25 73 GLU A O 1
ATOM 584 N N . GLN A 1 74 ? -13.667 4.922 9.733 1.00 92.38 74 GLN A N 1
ATOM 585 C CA . GLN A 1 74 ? -14.562 3.797 10.037 1.00 92.38 74 GLN A CA 1
ATOM 586 C C . GLN A 1 74 ? -14.456 3.349 11.502 1.00 92.38 74 GLN A C 1
ATOM 588 O O . GLN A 1 74 ? -15.459 3.062 12.160 1.00 92.38 74 GLN A O 1
ATOM 593 N N . LYS A 1 75 ? -13.242 3.326 12.063 1.00 92.38 75 LYS A N 1
ATOM 594 C CA . LYS A 1 75 ? -13.042 2.991 13.477 1.00 92.38 75 LYS A CA 1
ATOM 595 C C . LYS A 1 75 ? -13.605 4.070 14.410 1.00 92.38 75 LYS A C 1
ATOM 597 O O . LYS A 1 75 ? -14.187 3.733 15.443 1.00 92.38 75 LYS A O 1
ATOM 602 N N . ARG A 1 76 ? -13.443 5.354 14.070 1.00 92.12 76 ARG A N 1
ATOM 603 C CA . ARG A 1 76 ? -13.990 6.485 14.844 1.00 92.12 76 ARG A CA 1
ATOM 604 C C . ARG A 1 76 ? -15.514 6.474 14.856 1.00 92.12 76 ARG A C 1
ATOM 606 O O . ARG A 1 76 ? -16.100 6.534 15.934 1.00 92.12 76 ARG A O 1
ATOM 613 N N . THR A 1 77 ? -16.137 6.320 13.692 1.00 90.12 77 THR A N 1
ATOM 614 C CA . THR A 1 77 ? -17.598 6.230 13.548 1.00 90.12 77 THR A CA 1
ATOM 615 C C . THR A 1 77 ? -18.165 5.024 14.296 1.00 90.12 77 THR A C 1
ATOM 617 O O . THR A 1 77 ? -19.114 5.177 15.062 1.00 90.12 77 THR A O 1
ATOM 620 N N . SER A 1 78 ? -17.524 3.855 14.194 1.00 87.75 78 SER A N 1
ATOM 621 C CA . SER A 1 78 ? -17.922 2.653 14.947 1.00 87.75 78 SER A CA 1
ATOM 622 C C . SER A 1 78 ? -17.840 2.861 16.465 1.00 87.75 78 SER A C 1
ATOM 624 O O . SER A 1 78 ? -18.722 2.434 17.210 1.00 87.75 78 SER A O 1
ATOM 626 N N . ARG A 1 79 ? -16.795 3.548 16.952 1.00 86.75 79 ARG A N 1
ATOM 627 C CA . ARG A 1 79 ? -16.674 3.890 18.377 1.00 86.75 79 ARG A CA 1
ATOM 628 C C . ARG A 1 79 ? -17.772 4.857 18.807 1.00 86.75 79 ARG A C 1
ATOM 630 O O . ARG A 1 79 ? -18.346 4.649 19.868 1.00 86.75 79 ARG A O 1
ATOM 637 N N . HIS A 1 80 ? -18.065 5.866 17.988 1.00 84.12 80 HIS A N 1
ATOM 638 C CA . HIS A 1 80 ? -19.114 6.838 18.270 1.00 84.12 80 HIS A CA 1
ATOM 639 C C . HIS A 1 80 ? -20.488 6.165 18.380 1.00 84.12 80 HIS A C 1
ATOM 641 O O . HIS A 1 80 ? -21.170 6.368 19.379 1.00 84.12 80 HIS A O 1
ATOM 647 N N . GLN A 1 81 ? -20.843 5.291 17.430 1.00 79.19 81 GLN A N 1
ATOM 648 C CA . GLN A 1 81 ? -22.094 4.522 17.465 1.00 79.19 81 GLN A CA 1
ATOM 649 C C . GLN A 1 81 ? -22.200 3.631 18.710 1.00 79.19 81 GLN A C 1
ATOM 651 O O . GLN A 1 81 ? -23.258 3.570 19.324 1.00 79.19 81 GLN A O 1
ATOM 656 N N . ARG A 1 82 ? -21.102 2.994 19.141 1.00 78.69 82 ARG A N 1
ATOM 657 C CA . ARG A 1 82 ? -21.085 2.181 20.371 1.00 78.69 82 ARG A CA 1
ATOM 658 C C . ARG A 1 82 ? -21.283 3.006 21.648 1.00 78.69 82 ARG A C 1
ATOM 660 O O . ARG A 1 82 ? -21.752 2.471 22.645 1.00 78.69 82 ARG A O 1
ATOM 667 N N . THR A 1 83 ? -20.882 4.274 21.642 1.00 72.88 83 THR A N 1
ATOM 668 C CA . THR A 1 83 ? -21.006 5.176 22.798 1.00 72.88 83 THR A CA 1
ATOM 669 C C . THR A 1 83 ? -22.296 5.991 22.811 1.00 72.88 83 THR A C 1
ATOM 671 O O . THR A 1 83 ? -22.513 6.723 23.772 1.00 72.88 83 THR A O 1
ATOM 674 N N . GLN A 1 84 ? -23.141 5.892 21.779 1.00 63.56 84 GLN A N 1
ATOM 675 C CA . GLN A 1 84 ? -24.448 6.541 21.803 1.00 63.56 84 GLN A CA 1
ATOM 676 C C . GLN A 1 84 ? -25.347 5.828 22.827 1.00 63.56 84 GLN A C 1
ATOM 678 O O . GLN A 1 84 ? -25.523 4.610 22.727 1.00 63.56 84 GLN A O 1
ATOM 683 N N . PRO A 1 85 ? -25.900 6.540 23.827 1.00 60.16 85 PRO A N 1
ATOM 684 C CA . PRO A 1 85 ? -26.841 5.946 24.760 1.00 60.16 85 PRO A CA 1
ATOM 685 C C . PRO A 1 85 ? -28.100 5.535 23.994 1.00 60.16 85 PRO A C 1
ATOM 687 O O . PRO A 1 85 ? -28.737 6.352 23.330 1.00 60.16 85 PRO A O 1
ATOM 690 N N . VAL A 1 86 ? -28.457 4.253 24.086 1.00 63.41 86 VAL A N 1
ATOM 691 C CA . VAL A 1 86 ? -29.789 3.775 23.698 1.00 63.41 86 VAL A CA 1
ATOM 692 C C . VAL A 1 86 ? -30.802 4.629 24.469 1.00 63.41 86 VAL A C 1
ATOM 694 O O . VAL A 1 86 ? -30.634 4.759 25.685 1.00 63.41 86 VAL A O 1
ATOM 697 N N . PRO A 1 87 ? -31.822 5.225 23.824 1.00 58.41 87 PRO A N 1
ATOM 698 C CA . PRO A 1 87 ? -32.881 5.911 24.546 1.00 58.41 87 PRO A CA 1
ATOM 699 C C . PRO A 1 87 ? -33.634 4.863 25.367 1.00 58.41 87 PRO A C 1
ATOM 701 O O . PRO A 1 87 ? -34.522 4.172 24.876 1.00 58.41 87 PRO A O 1
ATOM 704 N N . THR A 1 88 ? -33.233 4.690 26.623 1.00 55.41 88 THR A N 1
ATOM 705 C CA . THR A 1 88 ? -33.977 3.900 27.589 1.00 55.41 88 THR A CA 1
ATOM 706 C C . THR A 1 88 ? -35.212 4.710 27.949 1.00 55.41 88 THR A C 1
ATOM 708 O O . THR A 1 88 ? -35.162 5.635 28.760 1.00 55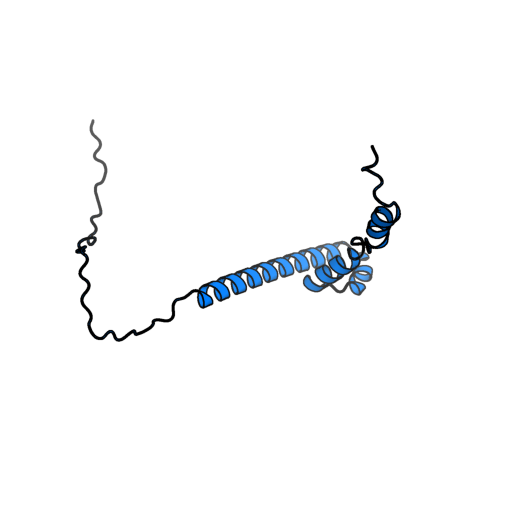.41 88 THR A O 1
ATOM 711 N N . SER A 1 89 ? -36.336 4.376 27.316 1.00 53.62 89 SER A N 1
ATOM 712 C CA . SER A 1 89 ? -37.676 4.724 27.782 1.00 53.62 89 SER A CA 1
ATOM 713 C C . SER A 1 89 ? -37.895 4.066 29.149 1.00 53.62 89 SER A C 1
ATOM 715 O O . SER A 1 89 ? -38.512 3.012 29.258 1.00 53.62 89 SER A O 1
ATOM 717 N N . HIS A 1 90 ? -37.310 4.634 30.200 1.00 51.66 90 HIS A N 1
ATOM 718 C CA . HIS A 1 90 ? -37.580 4.223 31.565 1.00 51.66 90 HIS A CA 1
ATOM 719 C C . HIS A 1 90 ? -38.887 4.893 31.991 1.00 51.66 90 HIS A C 1
ATOM 721 O O . HIS A 1 90 ? -38.931 6.064 32.350 1.00 51.66 90 HIS A O 1
ATOM 727 N N . THR A 1 91 ? -39.978 4.136 31.896 1.00 47.41 91 THR A N 1
ATOM 728 C CA . THR A 1 91 ? -41.208 4.398 32.640 1.00 47.41 91 THR A CA 1
ATOM 729 C C . THR A 1 91 ? -40.886 4.296 34.130 1.00 47.41 91 THR A C 1
ATOM 731 O O . THR A 1 91 ? -40.667 3.205 34.651 1.00 47.41 91 THR A O 1
ATOM 734 N N . THR A 1 92 ? -40.824 5.434 34.812 1.00 43.94 92 THR A N 1
ATOM 735 C CA . THR A 1 92 ? -40.753 5.537 36.274 1.00 43.94 92 THR A CA 1
ATOM 736 C C . THR A 1 92 ? -42.160 5.443 36.870 1.00 43.94 92 THR A C 1
ATOM 738 O O . THR A 1 92 ? -43.016 6.244 36.491 1.00 43.94 92 THR A O 1
ATOM 741 N N . PRO A 1 93 ? -42.421 4.575 37.864 1.00 44.53 93 PRO A N 1
ATOM 742 C CA . PRO A 1 93 ? -43.404 4.868 38.887 1.00 44.53 93 PRO A CA 1
ATOM 743 C C . PRO A 1 93 ? -42.692 5.468 40.107 1.00 44.53 93 PRO A C 1
ATOM 745 O O . PRO A 1 93 ? -41.798 4.858 40.686 1.00 44.53 93 PRO A O 1
ATOM 748 N N . ALA A 1 94 ? -43.095 6.697 40.425 1.00 47.69 94 ALA A N 1
ATOM 749 C CA . ALA A 1 94 ? -43.110 7.343 41.736 1.00 47.69 94 ALA A CA 1
ATOM 750 C C . ALA A 1 94 ? -42.135 6.835 42.822 1.00 47.69 94 ALA A C 1
ATOM 752 O O . ALA A 1 94 ? -42.389 5.834 43.486 1.00 47.69 94 ALA A O 1
ATOM 753 N N . ALA A 1 95 ? -41.119 7.646 43.113 1.00 41.94 95 ALA A N 1
ATOM 754 C CA . ALA A 1 95 ? -40.693 7.910 44.483 1.00 41.94 95 ALA A CA 1
ATOM 755 C C . ALA A 1 95 ? -40.037 9.296 44.531 1.00 41.94 95 ALA A C 1
ATOM 757 O O . ALA A 1 95 ? -39.094 9.575 43.790 1.00 41.94 95 ALA A O 1
ATOM 758 N N . ASP A 1 96 ? -40.599 10.155 45.377 1.00 49.59 96 ASP A N 1
ATOM 759 C CA . ASP A 1 96 ? -40.131 11.495 45.711 1.00 49.59 96 ASP A CA 1
ATOM 760 C C . ASP A 1 96 ? -38.649 11.517 46.086 1.00 49.59 96 ASP A C 1
ATOM 762 O O . ASP A 1 96 ? -38.259 10.887 47.063 1.00 49.59 96 ASP A O 1
ATOM 766 N N . TYR A 1 97 ? -37.851 12.325 45.387 1.00 49.47 97 TYR A N 1
ATOM 767 C CA . TYR A 1 97 ? -36.705 13.008 45.988 1.00 49.47 97 TYR A CA 1
ATOM 768 C C . TYR A 1 97 ? -36.540 14.385 45.346 1.00 49.47 97 TYR A C 1
ATOM 770 O O . TYR A 1 97 ? -36.057 14.552 44.227 1.00 49.47 97 TYR A O 1
ATOM 778 N N . THR A 1 98 ? -36.977 15.386 46.096 1.00 58.91 98 THR A N 1
ATOM 779 C CA . THR A 1 98 ? -36.760 16.807 45.859 1.00 58.91 98 THR A CA 1
ATOM 780 C C . THR A 1 98 ? -35.268 17.128 45.937 1.00 58.91 98 THR A C 1
ATOM 782 O O . THR A 1 98 ? -34.672 16.945 46.992 1.00 58.91 98 THR A O 1
ATOM 785 N N . LEU A 1 99 ? -34.684 17.689 44.875 1.00 43.19 99 LEU A N 1
ATOM 786 C CA . LEU A 1 99 ? -33.625 18.701 44.985 1.00 43.19 99 LEU A CA 1
ATOM 787 C C . LEU A 1 99 ? -33.625 19.620 43.751 1.00 43.19 99 LEU A C 1
ATOM 789 O O . LEU A 1 99 ? -33.081 19.312 42.698 1.00 43.19 99 LEU A O 1
ATOM 793 N N . GLN A 1 100 ? -34.302 20.755 43.923 1.00 50.75 100 GLN A N 1
ATOM 794 C CA . GLN A 1 100 ? -33.795 22.107 43.675 1.00 50.75 100 GLN A CA 1
ATOM 795 C C . GLN A 1 100 ? -32.781 22.305 42.521 1.00 50.75 100 GLN A C 1
ATOM 797 O O . GLN A 1 100 ? -31.580 22.224 42.739 1.00 50.75 100 GLN A O 1
ATOM 802 N N . GLN A 1 101 ? -33.265 22.717 41.342 1.00 43.88 101 GLN A N 1
ATOM 803 C CA . GLN A 1 101 ? -32.833 23.955 40.660 1.00 43.88 101 GLN A CA 1
ATOM 804 C C . GLN A 1 101 ? -33.798 24.242 39.491 1.00 43.88 101 GLN A C 1
ATOM 806 O O . GLN A 1 101 ? -33.962 23.427 38.587 1.00 43.88 101 GLN A O 1
ATOM 811 N N . VAL A 1 102 ? -34.461 25.398 39.519 1.00 49.53 102 VAL A N 1
ATOM 812 C CA . VAL A 1 102 ? -35.438 25.835 38.504 1.00 49.53 102 VAL A CA 1
ATOM 813 C C . VAL A 1 102 ? -34.706 26.437 37.284 1.00 49.53 102 VAL A C 1
ATOM 815 O O . VAL A 1 102 ? -33.722 27.151 37.491 1.00 49.53 102 VAL A O 1
ATOM 818 N N . PRO A 1 103 ? -35.156 26.194 36.034 1.00 54.97 103 PRO A N 1
ATOM 819 C CA . PRO A 1 103 ? -34.562 26.736 34.808 1.00 54.97 103 PRO A CA 1
ATOM 820 C C . PRO A 1 103 ? -35.338 27.952 34.261 1.00 54.97 103 PRO A C 1
ATOM 822 O O . PRO A 1 103 ? -36.553 28.010 34.411 1.00 54.97 103 PRO A O 1
ATOM 825 N N . ALA A 1 104 ? -34.642 28.886 33.596 1.00 42.84 104 ALA A N 1
ATOM 826 C CA . ALA A 1 104 ? -35.131 29.915 32.645 1.00 42.84 104 ALA A CA 1
ATOM 827 C C . ALA A 1 104 ? -34.038 31.004 32.580 1.00 42.84 104 ALA A C 1
ATOM 829 O O . ALA A 1 104 ? -33.590 31.454 33.622 1.00 42.84 104 ALA A O 1
ATOM 830 N N . LEU A 1 105 ? -33.486 31.493 31.473 1.00 44.81 105 LEU A N 1
ATOM 831 C CA . LEU A 1 105 ? -34.019 31.826 30.160 1.00 44.81 105 LEU A CA 1
ATOM 832 C C . LEU A 1 105 ? -32.789 32.057 29.265 1.00 44.81 105 LEU A C 1
ATOM 834 O O . LEU A 1 105 ? -31.970 32.922 29.562 1.00 44.81 105 LEU A O 1
ATOM 838 N N . LEU A 1 106 ? -32.657 31.333 28.159 1.00 51.94 106 LEU A N 1
ATOM 839 C CA . LEU A 1 106 ? -31.797 31.772 27.060 1.00 51.94 106 LEU A CA 1
ATOM 840 C C . LEU A 1 106 ? -32.564 31.556 25.764 1.00 51.94 106 LEU A C 1
ATOM 842 O O . LEU A 1 106 ? -32.317 30.643 24.984 1.00 51.94 106 LEU A O 1
ATOM 846 N N . GLN A 1 107 ? -33.552 32.422 25.568 1.00 49.91 107 GLN A N 1
ATOM 847 C CA . GLN A 1 107 ? -33.967 32.786 24.233 1.00 49.91 107 GLN A CA 1
ATOM 848 C C . GLN A 1 107 ? -33.964 34.301 24.107 1.00 49.91 107 GLN A C 1
ATOM 850 O O . GLN A 1 107 ? -34.554 35.020 24.905 1.00 49.91 107 GLN A O 1
ATOM 855 N N . VAL A 1 108 ? -33.330 34.702 23.016 1.00 48.41 108 VAL A N 1
ATOM 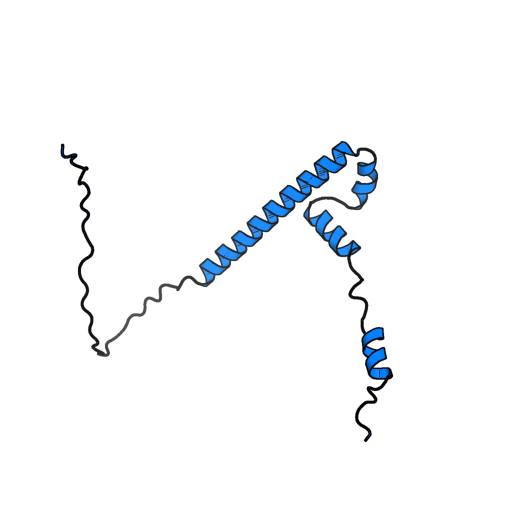856 C CA . VAL A 1 108 ? -33.715 35.757 22.085 1.00 48.41 108 VAL A CA 1
ATOM 857 C C . VAL A 1 108 ? -32.561 36.718 21.841 1.00 48.41 108 VAL A C 1
ATOM 859 O O . VAL A 1 108 ? -32.108 37.482 22.685 1.00 48.41 108 VAL A O 1
ATOM 862 N N . GLN A 1 109 ? -32.092 36.572 20.607 1.00 49.25 109 GLN A N 1
ATOM 863 C CA . GLN A 1 109 ? -31.223 37.433 19.836 1.00 49.25 109 GLN A CA 1
ATOM 864 C C . GLN A 1 109 ? -31.503 38.914 20.099 1.00 49.25 109 GLN A C 1
ATOM 866 O O . GLN A 1 109 ? -32.660 39.316 20.128 1.00 49.25 109 GLN A O 1
ATOM 871 N N . ASN A 1 110 ? -30.462 39.744 20.089 1.00 46.16 110 ASN A N 1
ATOM 872 C CA . ASN A 1 110 ? -30.565 40.936 19.264 1.00 46.16 110 ASN A CA 1
ATOM 873 C C . ASN A 1 110 ? -29.221 41.355 18.681 1.00 46.16 110 ASN A C 1
ATOM 875 O O . ASN A 1 110 ? -28.213 41.566 19.349 1.00 46.16 110 ASN A O 1
ATOM 879 N N . ARG A 1 111 ? -29.279 41.396 17.358 1.00 45.38 111 ARG A N 1
ATOM 880 C CA . ARG A 1 111 ? -28.329 41.917 16.397 1.00 45.38 111 ARG A CA 1
ATOM 881 C C . ARG A 1 111 ? -28.300 43.450 16.517 1.00 45.38 111 ARG A C 1
ATOM 883 O O . ARG A 1 111 ? -29.328 44.047 16.807 1.00 45.38 111 ARG A O 1
ATOM 890 N N . ILE A 1 112 ? -27.172 44.033 16.105 1.00 44.94 112 ILE A N 1
ATOM 891 C CA . ILE A 1 112 ? -26.983 45.434 15.672 1.00 44.94 112 ILE A CA 1
ATOM 892 C C . ILE A 1 112 ? -26.706 46.443 16.793 1.00 44.94 112 ILE A C 1
ATOM 894 O O . ILE A 1 112 ? -27.630 46.953 17.409 1.00 44.94 112 ILE A O 1
ATOM 898 N N . VAL A 1 113 ? -25.439 46.859 16.901 1.00 48.97 113 VAL A N 1
ATOM 899 C CA . V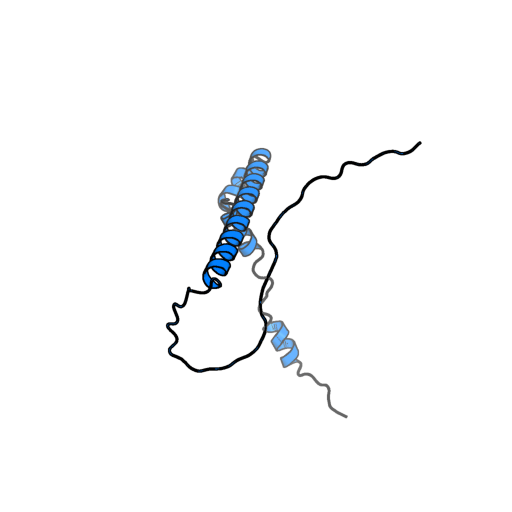AL A 1 113 ? -25.079 48.285 17.004 1.00 48.97 113 VAL A CA 1
ATOM 900 C C . VAL A 1 113 ? -23.812 48.519 16.164 1.00 48.97 113 VAL A C 1
ATOM 902 O O . VAL A 1 113 ? -22.775 47.904 16.402 1.00 48.97 113 VAL A O 1
ATOM 905 N N . GLN A 1 114 ? -23.941 49.358 15.132 1.00 52.91 114 GLN A N 1
ATOM 906 C CA . GLN A 1 114 ? -22.862 49.908 14.296 1.00 52.91 114 GLN A CA 1
ATOM 907 C C . GLN A 1 114 ? -22.066 50.982 15.074 1.00 52.91 114 GLN A C 1
ATOM 909 O O . GLN A 1 114 ? -22.631 51.606 15.974 1.00 52.91 114 GLN A O 1
ATOM 914 N N . PRO A 1 115 ? -20.790 51.245 14.732 1.00 51.00 115 PRO A N 1
ATOM 915 C CA . PRO A 1 115 ? -19.958 52.231 15.420 1.00 51.00 115 PRO A CA 1
ATOM 916 C C . PRO A 1 115 ? -20.295 53.667 14.988 1.00 51.00 115 PRO A C 1
ATOM 918 O O . PRO A 1 115 ? -20.253 53.992 13.803 1.00 51.00 115 PRO A O 1
ATOM 921 N N . HIS A 1 116 ? -20.563 54.547 15.955 1.00 44.81 116 HIS A N 1
ATOM 922 C CA . HIS A 1 116 ? -20.548 55.992 15.730 1.00 44.81 116 HIS A CA 1
ATOM 923 C C . HIS A 1 116 ? -19.137 56.536 15.975 1.00 44.81 116 HIS A C 1
ATOM 925 O O . HIS A 1 116 ? -18.593 56.420 17.072 1.00 44.81 116 HIS A O 1
ATOM 931 N N . GLN A 1 117 ? -18.560 57.122 14.926 1.00 46.97 117 GLN A N 1
ATOM 932 C CA . GLN A 1 117 ? -17.426 58.035 15.012 1.00 46.97 117 GLN A CA 1
ATOM 933 C C . GLN A 1 117 ? -17.842 59.316 15.747 1.00 46.97 117 GLN A C 1
ATOM 935 O O . GLN A 1 117 ? -18.981 59.765 15.609 1.00 46.97 117 GLN A O 1
ATOM 940 N N . SER A 1 118 ? -16.898 59.903 16.477 1.00 50.44 118 SER A N 1
ATOM 941 C CA . SER A 1 118 ? -16.993 61.252 17.036 1.00 50.44 118 SER A CA 1
ATOM 942 C C . SER A 1 118 ? -15.697 62.024 16.735 1.00 50.44 118 SER A C 1
ATOM 944 O O . SER A 1 118 ? -14.683 61.378 16.458 1.00 50.44 118 SER A O 1
ATOM 946 N N . PRO A 1 119 ? -15.776 63.365 16.713 1.00 65.00 119 PRO A N 1
ATOM 947 C CA . PRO A 1 119 ? -15.002 64.251 15.838 1.00 65.00 119 PRO A CA 1
ATOM 948 C C . PRO A 1 119 ? -13.569 64.549 16.287 1.00 65.00 119 PRO A C 1
ATOM 950 O O . PRO A 1 119 ? -13.281 64.439 17.500 1.00 65.00 119 PRO A O 1
#

Radius of gyration: 33.08 Å; chains: 1; bounding box: 74×83×68 Å

Organism: NCBI:txid1093978

pLDDT: mean 70.37, std 17.89, range [41.94, 94.38]

Foldseek 3Di:
DDDDDPPVCVVVVCVVVPPDPVPPPPVVVCVLCVLLVHHPVCLVVCVVVVVVSVVSSVNSVVVSVVVVVVVVVVVVVVVVVVPDDDPPPDPDDDDDDDDDDDDDDDDDDDDDDDDDDDD